Protein AF-A0A5C6P7D9-F1 (afdb_monomer_lite)

Structure (mmCIF, N/CA/C/O backbone):
data_AF-A0A5C6P7D9-F1
#
_entry.id   AF-A0A5C6P7D9-F1
#
loop_
_atom_site.group_PDB
_atom_site.id
_atom_site.type_symbol
_atom_site.label_atom_id
_atom_site.label_alt_id
_atom_site.label_comp_id
_atom_site.label_asym_id
_atom_site.label_entity_id
_atom_site.label_seq_id
_atom_site.pdbx_PDB_ins_code
_atom_site.Cartn_x
_atom_site.Cartn_y
_atom_site.Cartn_z
_atom_site.occupancy
_atom_site.B_iso_or_equiv
_atom_site.auth_seq_id
_atom_site.auth_comp_id
_atom_site.auth_asym_id
_atom_site.auth_atom_id
_atom_site.pdbx_PDB_model_num
ATOM 1 N N . MET A 1 1 ? 2.995 10.022 23.210 1.00 46.81 1 MET A N 1
ATOM 2 C CA . MET A 1 1 ? 3.300 10.462 21.836 1.00 46.81 1 MET A CA 1
ATOM 3 C C . MET A 1 1 ? 2.102 10.082 20.998 1.00 46.81 1 MET A C 1
ATOM 5 O O . MET A 1 1 ? 1.781 8.903 20.970 1.00 46.81 1 MET A O 1
ATOM 9 N N . SER A 1 2 ? 1.370 11.053 20.462 1.00 63.59 2 SER A N 1
ATOM 10 C CA . SER A 1 2 ? 0.243 10.767 19.573 1.00 63.59 2 SER A CA 1
ATOM 11 C C . SER A 1 2 ? 0.805 10.209 18.270 1.00 63.59 2 SER A C 1
ATOM 13 O O . SER A 1 2 ? 1.717 10.808 17.708 1.00 63.59 2 SER A O 1
ATOM 15 N N . GLU A 1 3 ? 0.326 9.053 17.825 1.00 69.81 3 GLU A N 1
ATOM 16 C CA . GLU A 1 3 ? 0.646 8.558 16.486 1.00 69.81 3 GLU A CA 1
ATOM 17 C C . GLU A 1 3 ? 0.049 9.539 15.470 1.00 69.81 3 GLU A C 1
ATOM 19 O O . GLU A 1 3 ? -1.167 9.733 15.438 1.00 69.81 3 GLU A O 1
ATOM 24 N N . GLU A 1 4 ? 0.889 10.196 14.669 1.00 79.50 4 GLU A N 1
ATOM 25 C CA . GLU A 1 4 ? 0.415 10.931 13.495 1.00 79.50 4 GLU A CA 1
ATOM 26 C C . GLU A 1 4 ? -0.023 9.906 12.446 1.00 79.50 4 GLU A C 1
ATOM 28 O O . GLU A 1 4 ? 0.792 9.281 11.766 1.00 79.50 4 GLU A O 1
ATOM 33 N N . VAL A 1 5 ? -1.335 9.689 12.384 1.00 85.31 5 VAL A N 1
ATOM 34 C CA . VAL A 1 5 ? -1.989 8.789 11.434 1.00 85.31 5 VAL A CA 1
ATOM 35 C C . VAL A 1 5 ? -2.460 9.609 10.243 1.00 85.31 5 VAL A C 1
ATOM 37 O O . VAL A 1 5 ? -3.176 10.595 10.411 1.00 85.31 5 VAL A O 1
ATOM 40 N N . LEU A 1 6 ? -2.097 9.178 9.039 1.00 87.56 6 LEU A N 1
ATOM 41 C CA . LEU A 1 6 ? -2.559 9.801 7.806 1.00 87.56 6 LEU A CA 1
ATOM 42 C C . LEU A 1 6 ? -4.014 9.383 7.532 1.00 87.56 6 LEU A C 1
ATOM 44 O O . LEU A 1 6 ? -4.345 8.196 7.590 1.00 87.56 6 LEU A O 1
ATOM 48 N N . ASP A 1 7 ? -4.900 10.323 7.205 1.00 91.19 7 ASP A N 1
ATOM 49 C CA . ASP A 1 7 ? -6.272 9.957 6.830 1.00 91.19 7 ASP A CA 1
ATOM 50 C C . ASP A 1 7 ? -6.299 9.197 5.490 1.00 91.19 7 ASP A C 1
ATOM 52 O O . ASP A 1 7 ? -6.982 8.178 5.374 1.00 91.19 7 ASP A O 1
ATOM 56 N N . GLU A 1 8 ? -5.499 9.622 4.507 1.00 93.38 8 GLU A N 1
ATOM 57 C CA . GLU A 1 8 ? -5.448 9.006 3.179 1.00 93.38 8 GLU A CA 1
ATOM 58 C C . GLU A 1 8 ? -4.039 9.029 2.575 1.00 93.38 8 GLU A C 1
ATOM 60 O O . GLU A 1 8 ? -3.419 10.083 2.463 1.00 93.38 8 GLU A O 1
ATOM 65 N N . LEU A 1 9 ? -3.556 7.856 2.156 1.00 91.75 9 LEU A N 1
ATOM 66 C CA . LEU A 1 9 ? -2.344 7.677 1.359 1.00 91.75 9 LEU A CA 1
ATOM 67 C C . LEU A 1 9 ? -2.729 7.413 -0.092 1.00 91.75 9 LEU A C 1
ATOM 69 O O . LEU A 1 9 ? -3.116 6.299 -0.432 1.00 91.75 9 LEU A O 1
ATOM 73 N N . ASP A 1 10 ? -2.579 8.416 -0.945 1.00 91.69 10 ASP A N 1
ATOM 74 C CA . ASP A 1 10 ? -2.793 8.290 -2.385 1.00 91.69 10 ASP A CA 1
ATOM 75 C C . ASP A 1 10 ? -1.469 8.483 -3.124 1.00 91.69 10 ASP A C 1
ATOM 77 O O . ASP A 1 10 ? -0.944 9.594 -3.222 1.00 91.69 10 ASP A O 1
ATOM 81 N N . LEU A 1 11 ? -0.919 7.386 -3.653 1.00 88.25 11 LEU A N 1
ATOM 82 C CA . LEU A 1 11 ? 0.378 7.407 -4.330 1.00 88.25 11 LEU A CA 1
ATOM 83 C C . LEU A 1 11 ? 0.374 8.201 -5.648 1.00 88.25 11 LEU A C 1
ATOM 85 O O . LEU A 1 11 ? 1.447 8.606 -6.106 1.00 88.25 11 LEU A O 1
ATOM 89 N N . GLN A 1 12 ? -0.794 8.476 -6.240 1.00 84.88 12 GLN A N 1
ATOM 90 C CA . GLN A 1 12 ? -0.896 9.301 -7.447 1.00 84.88 12 GLN A CA 1
ATOM 91 C C . GLN A 1 12 ? -0.697 10.790 -7.159 1.00 84.88 12 GLN A C 1
ATOM 93 O O . GLN A 1 12 ? -0.205 11.506 -8.031 1.00 84.88 12 GLN A O 1
ATOM 98 N N . GLN A 1 13 ? -0.992 11.249 -5.939 1.00 88.56 13 GLN A N 1
ATOM 99 C CA . GLN A 1 13 ? -0.777 12.647 -5.547 1.00 88.56 13 GLN A CA 1
ATOM 100 C C . GLN A 1 13 ? 0.707 13.000 -5.385 1.00 88.56 13 GLN A C 1
ATOM 102 O O . GLN A 1 13 ? 1.078 14.174 -5.397 1.00 88.56 13 GLN A O 1
ATOM 107 N N . TYR A 1 14 ? 1.583 11.998 -5.282 1.00 86.94 14 TYR A N 1
ATOM 108 C CA . TYR A 1 14 ? 3.019 12.220 -5.190 1.00 86.94 14 TYR A CA 1
ATOM 109 C C . TYR A 1 14 ? 3.631 12.335 -6.588 1.00 86.94 14 TYR A C 1
ATOM 111 O O . TYR A 1 14 ? 3.664 11.371 -7.359 1.00 86.94 14 TYR A O 1
ATOM 119 N N . ASN A 1 15 ? 4.185 13.512 -6.886 1.00 89.62 15 ASN A N 1
ATOM 120 C CA . ASN A 1 15 ? 4.971 13.764 -8.092 1.00 89.62 15 ASN A CA 1
ATOM 121 C C . ASN A 1 15 ? 6.367 13.118 -7.975 1.00 89.62 15 ASN A C 1
ATOM 123 O O . ASN A 1 15 ? 7.366 13.789 -7.718 1.00 89.62 15 ASN A O 1
ATOM 127 N N . THR A 1 16 ? 6.421 11.791 -8.083 1.00 89.44 16 THR A N 1
ATOM 128 C CA . THR A 1 16 ? 7.647 10.991 -7.981 1.00 89.44 16 THR A CA 1
ATOM 129 C C . THR A 1 16 ? 7.636 9.835 -8.981 1.00 89.44 16 THR A C 1
ATOM 131 O O . THR A 1 16 ? 6.628 9.569 -9.634 1.00 89.44 16 THR A O 1
ATOM 134 N N . SER A 1 17 ? 8.772 9.154 -9.135 1.00 90.38 17 SER A N 1
ATOM 135 C CA . SER A 1 17 ? 8.873 7.989 -10.016 1.00 90.38 17 SER A CA 1
ATOM 136 C C . SER A 1 17 ? 8.054 6.808 -9.486 1.00 90.38 17 SER A C 1
ATOM 138 O O . SER A 1 17 ? 7.743 6.733 -8.299 1.00 90.38 17 SER A O 1
ATOM 140 N N . GLU A 1 18 ? 7.774 5.828 -10.346 1.00 86.12 18 GLU A N 1
ATOM 141 C CA . GLU A 1 18 ? 7.154 4.553 -9.945 1.00 86.12 18 GLU A CA 1
ATOM 142 C C . GLU A 1 18 ? 7.899 3.896 -8.771 1.00 86.12 18 GLU A C 1
ATOM 144 O O . GLU A 1 18 ? 7.297 3.412 -7.816 1.00 86.12 18 GLU A O 1
ATOM 149 N N . GLU A 1 19 ? 9.231 3.956 -8.794 1.00 87.62 19 GLU A N 1
ATOM 150 C CA . GLU A 1 19 ? 10.061 3.438 -7.708 1.00 87.62 19 GLU A CA 1
ATOM 151 C C . GLU A 1 19 ? 9.943 4.285 -6.431 1.00 87.62 19 GLU A C 1
ATOM 153 O O . GLU A 1 19 ? 9.924 3.754 -5.322 1.00 87.62 19 GLU A O 1
ATOM 158 N N . GLY A 1 20 ? 9.796 5.605 -6.571 1.00 89.81 20 GLY A N 1
ATOM 159 C CA . GLY A 1 20 ? 9.479 6.498 -5.459 1.00 89.81 20 GLY A CA 1
ATOM 160 C C . GLY A 1 20 ? 8.139 6.157 -4.805 1.00 89.81 20 GLY A C 1
ATOM 161 O O . GLY A 1 20 ? 8.067 6.075 -3.581 1.00 89.81 20 GLY A O 1
ATOM 162 N N . ARG A 1 21 ? 7.106 5.872 -5.606 1.00 88.94 21 ARG A N 1
ATOM 163 C CA . ARG A 1 21 ? 5.789 5.425 -5.121 1.00 88.94 21 ARG A CA 1
ATOM 164 C C . ARG A 1 21 ? 5.896 4.102 -4.365 1.00 88.94 21 ARG A C 1
ATOM 166 O O . ARG A 1 21 ? 5.370 3.980 -3.263 1.00 88.94 21 ARG A O 1
ATOM 173 N N . ARG A 1 22 ? 6.658 3.134 -4.886 1.00 87.94 22 ARG A N 1
ATOM 174 C CA . ARG A 1 22 ? 6.882 1.838 -4.215 1.00 87.94 22 ARG A CA 1
ATOM 175 C C . ARG A 1 22 ? 7.550 1.972 -2.849 1.00 87.94 22 ARG A C 1
ATOM 177 O O . ARG A 1 22 ? 7.188 1.252 -1.924 1.00 87.94 22 ARG A O 1
ATOM 184 N N . ARG A 1 23 ? 8.468 2.929 -2.682 1.00 90.25 23 ARG A N 1
ATOM 185 C CA . ARG A 1 23 ? 9.108 3.210 -1.382 1.00 90.25 23 ARG A CA 1
ATOM 186 C C . ARG A 1 23 ? 8.133 3.718 -0.319 1.00 90.25 23 ARG A C 1
ATOM 188 O O . ARG A 1 23 ? 8.443 3.627 0.865 1.00 90.25 23 ARG A O 1
ATOM 195 N N . LEU A 1 24 ? 6.969 4.224 -0.723 1.00 90.56 24 LEU A N 1
ATOM 196 C CA . LEU A 1 24 ? 5.927 4.707 0.182 1.00 90.56 24 LEU A CA 1
ATOM 197 C C . LEU A 1 24 ? 4.941 3.607 0.605 1.00 90.56 24 LEU A C 1
ATOM 199 O O . LEU A 1 24 ? 4.197 3.814 1.556 1.00 90.56 24 LEU A O 1
ATOM 203 N N . ILE A 1 25 ? 4.961 2.421 -0.019 1.00 90.25 25 ILE A N 1
ATOM 204 C CA . ILE A 1 25 ? 4.063 1.297 0.317 1.00 90.25 25 ILE A CA 1
ATOM 205 C C . ILE A 1 25 ? 4.051 0.959 1.822 1.00 90.25 25 ILE A C 1
ATOM 207 O O . ILE A 1 25 ? 2.963 0.791 2.373 1.00 90.25 25 ILE A O 1
ATOM 211 N N . PRO A 1 26 ? 5.191 0.914 2.546 1.00 90.12 26 PRO A N 1
ATOM 212 C CA . PRO A 1 26 ? 5.182 0.624 3.981 1.00 90.12 26 PRO A CA 1
ATOM 213 C C . PRO A 1 26 ? 4.420 1.651 4.829 1.00 90.12 26 PRO A C 1
ATOM 215 O O . PRO A 1 26 ? 4.040 1.336 5.957 1.00 90.12 26 PRO A O 1
ATOM 218 N N . ALA A 1 27 ? 4.176 2.862 4.313 1.00 90.62 27 ALA A N 1
ATOM 219 C CA . ALA A 1 27 ? 3.405 3.890 5.009 1.00 90.62 27 ALA A CA 1
ATOM 220 C C . ALA A 1 27 ? 1.930 3.501 5.186 1.00 90.62 27 ALA A C 1
ATOM 222 O O . ALA A 1 27 ? 1.284 4.018 6.096 1.00 90.62 27 ALA A O 1
ATOM 223 N N . VAL A 1 28 ? 1.425 2.525 4.412 1.00 90.81 28 VAL A N 1
ATOM 224 C CA . VAL A 1 28 ? 0.060 1.982 4.536 1.00 90.81 28 VAL A CA 1
ATOM 225 C C . VAL A 1 28 ? -0.280 1.572 5.974 1.00 90.81 28 VAL A C 1
ATOM 227 O O . VAL A 1 28 ? -1.435 1.650 6.382 1.00 90.81 28 VAL A O 1
ATOM 230 N N . ARG A 1 29 ? 0.727 1.186 6.775 1.00 88.56 29 ARG A N 1
ATOM 231 C CA . ARG A 1 29 ? 0.529 0.761 8.166 1.00 88.56 29 ARG A CA 1
ATOM 232 C C . ARG A 1 29 ? 0.035 1.874 9.098 1.00 88.56 29 ARG A C 1
ATOM 234 O O . ARG A 1 29 ? -0.571 1.581 10.121 1.00 88.56 29 ARG A O 1
ATOM 241 N N . ASN A 1 30 ? 0.289 3.130 8.727 1.00 88.94 30 ASN A N 1
ATOM 242 C CA . ASN A 1 30 ? -0.033 4.330 9.503 1.00 88.94 30 ASN A CA 1
ATOM 243 C C . ASN A 1 30 ? -1.113 5.188 8.824 1.00 88.94 30 ASN A C 1
ATOM 245 O O . ASN A 1 30 ? -1.159 6.398 9.035 1.00 88.94 30 ASN A O 1
ATOM 249 N N . CYS A 1 31 ? -1.958 4.584 7.986 1.00 91.31 31 CYS A N 1
ATOM 250 C CA . CYS A 1 31 ? -2.997 5.296 7.244 1.00 91.31 31 CYS A CA 1
ATOM 251 C C . CYS A 1 31 ? -4.381 4.722 7.543 1.00 91.31 31 CYS A C 1
ATOM 253 O O . CYS A 1 31 ? -4.499 3.542 7.864 1.00 91.31 31 CYS A O 1
ATOM 255 N N . ARG A 1 32 ? -5.439 5.527 7.398 1.00 92.94 32 ARG A N 1
ATOM 256 C CA . ARG A 1 32 ? -6.830 5.038 7.484 1.00 92.94 32 ARG A CA 1
ATOM 257 C C . ARG A 1 32 ? -7.355 4.533 6.150 1.00 92.94 32 ARG A C 1
ATOM 259 O O . ARG A 1 32 ? -8.109 3.559 6.109 1.00 92.94 32 ARG A O 1
ATOM 266 N N . LYS A 1 33 ? -6.927 5.173 5.068 1.00 93.25 33 LYS A N 1
ATOM 267 C CA . LYS A 1 33 ? -7.205 4.787 3.690 1.00 93.25 33 LYS A CA 1
ATOM 268 C C . LYS A 1 33 ? -5.902 4.768 2.901 1.00 93.25 33 LYS A C 1
ATOM 270 O O . LYS A 1 33 ? -5.082 5.666 3.060 1.00 93.25 33 LYS A O 1
ATOM 275 N N . ALA A 1 34 ? -5.718 3.765 2.054 1.00 93.06 34 ALA A N 1
ATOM 276 C CA . ALA A 1 34 ? -4.607 3.712 1.116 1.00 93.06 34 ALA A CA 1
ATOM 277 C C . ALA A 1 34 ? -5.103 3.370 -0.289 1.00 93.06 34 ALA A C 1
ATOM 279 O O . ALA A 1 34 ? -5.886 2.438 -0.462 1.00 93.06 34 ALA A O 1
ATOM 280 N N . VAL A 1 35 ? -4.628 4.125 -1.275 1.00 92.75 35 VAL A N 1
ATOM 281 C CA . VAL A 1 35 ? -4.932 3.979 -2.697 1.00 92.75 35 VAL A CA 1
ATOM 282 C C . VAL A 1 35 ? -3.613 3.743 -3.427 1.00 92.75 35 VAL A C 1
ATOM 284 O O . VAL A 1 35 ? -2.757 4.626 -3.512 1.00 92.75 35 VAL A O 1
ATOM 287 N N . LEU A 1 36 ? -3.433 2.519 -3.924 1.00 87.94 36 LEU A N 1
ATOM 288 C CA . LEU A 1 36 ? -2.222 2.065 -4.617 1.00 87.94 36 LEU A CA 1
ATOM 289 C C . LEU A 1 36 ?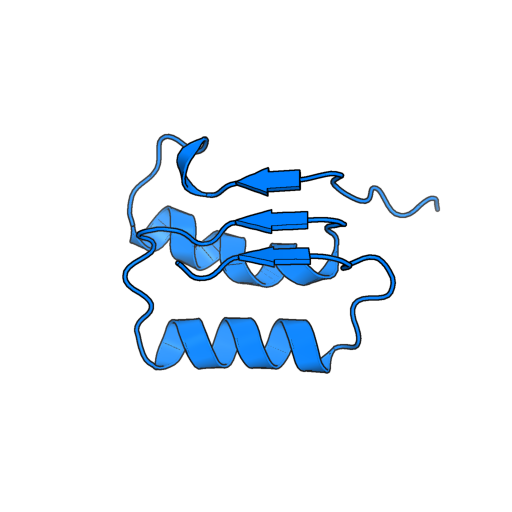 -2.452 1.894 -6.129 1.00 87.94 36 LEU A C 1
ATOM 291 O O . LEU A 1 36 ? -1.750 1.118 -6.783 1.00 87.94 36 LEU A O 1
ATOM 295 N N . TRP A 1 37 ? -3.409 2.642 -6.691 1.00 81.62 37 TRP A N 1
ATOM 296 C CA . TRP A 1 37 ? -3.761 2.573 -8.108 1.00 81.62 37 TRP A CA 1
ATOM 297 C C . TRP A 1 37 ? -2.547 2.884 -8.995 1.00 81.62 37 TRP A C 1
ATOM 299 O O . TRP A 1 37 ? -1.784 3.822 -8.743 1.00 81.62 37 TRP A O 1
ATOM 309 N N . TYR A 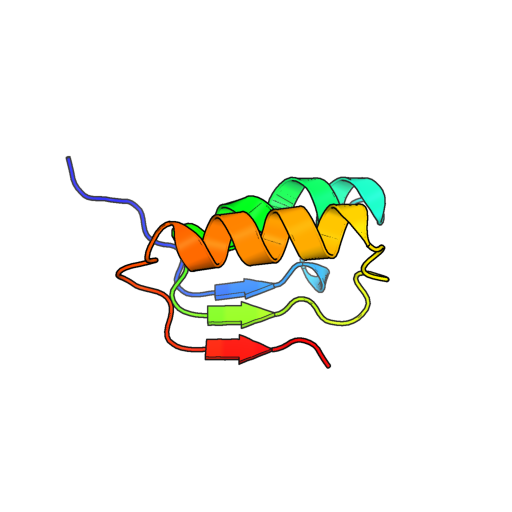1 38 ? -2.352 2.072 -10.035 1.00 72.06 38 TYR A N 1
ATOM 310 C CA . TYR A 1 38 ? -1.339 2.233 -11.081 1.00 72.06 38 TYR A CA 1
ATOM 311 C C . TYR A 1 38 ? 0.109 2.150 -10.581 1.00 72.06 38 TYR A C 1
ATOM 313 O O . TYR A 1 38 ? 1.019 2.456 -11.339 1.00 72.06 38 TYR A O 1
ATOM 321 N N . CYS A 1 39 ? 0.368 1.648 -9.370 1.00 75.25 39 CYS A N 1
ATOM 322 C CA . CYS A 1 39 ? 1.735 1.519 -8.844 1.00 75.25 39 CYS A CA 1
ATOM 323 C C . CYS A 1 39 ? 2.554 0.360 -9.444 1.00 75.25 39 CYS A C 1
ATOM 325 O O . CYS A 1 39 ? 3.621 0.031 -8.913 1.00 75.25 39 CYS A O 1
ATOM 327 N N . ARG A 1 40 ? 2.040 -0.285 -10.512 1.00 79.31 40 ARG A N 1
ATOM 328 C CA . ARG A 1 40 ? 2.612 -1.466 -11.191 1.00 79.31 40 ARG A CA 1
ATOM 329 C C . ARG A 1 40 ? 3.322 -2.372 -10.190 1.00 79.31 40 ARG A C 1
ATOM 331 O O . ARG A 1 40 ? 4.551 -2.511 -10.229 1.00 79.31 40 ARG A O 1
ATOM 338 N N . LEU A 1 41 ? 2.550 -2.901 -9.242 1.00 81.19 41 LEU A N 1
ATOM 339 C CA . LEU A 1 41 ? 3.096 -3.711 -8.165 1.00 81.19 41 LEU A CA 1
ATOM 340 C C . LEU A 1 41 ? 3.838 -4.909 -8.772 1.00 81.19 41 LEU A C 1
ATOM 342 O O . LEU A 1 41 ? 3.271 -5.736 -9.479 1.00 81.19 41 LEU A O 1
ATOM 346 N N . SER A 1 42 ? 5.141 -4.946 -8.527 1.00 81.94 42 SER A N 1
ATOM 347 C CA . SER A 1 42 ? 5.982 -6.126 -8.701 1.00 81.94 42 SER A CA 1
ATOM 348 C C . SER A 1 42 ? 5.801 -7.079 -7.519 1.00 81.94 42 SER A C 1
ATOM 350 O O . SER A 1 42 ? 5.353 -6.655 -6.451 1.00 81.94 42 SER A O 1
ATOM 352 N N . GLU A 1 43 ? 6.220 -8.333 -7.676 1.00 84.06 43 GLU A N 1
ATOM 353 C CA . GLU A 1 43 ? 6.224 -9.342 -6.607 1.00 84.06 43 GLU A CA 1
ATOM 354 C C . GLU A 1 43 ? 6.878 -8.813 -5.315 1.00 84.06 43 GLU A C 1
ATOM 356 O O . GLU A 1 43 ? 6.272 -8.854 -4.249 1.00 84.06 43 GLU A O 1
ATOM 361 N N . ILE A 1 44 ? 8.032 -8.146 -5.434 1.00 84.25 44 ILE A N 1
ATOM 362 C CA . ILE A 1 44 ? 8.766 -7.543 -4.305 1.00 84.25 44 ILE A CA 1
ATOM 363 C C . ILE A 1 44 ? 7.932 -6.473 -3.580 1.00 84.25 44 ILE A C 1
ATOM 365 O O . ILE A 1 44 ? 7.892 -6.408 -2.351 1.00 84.25 44 ILE A O 1
ATOM 369 N N . SER A 1 45 ? 7.255 -5.600 -4.329 1.00 84.75 45 SER A N 1
ATOM 370 C CA . SER A 1 45 ? 6.400 -4.564 -3.734 1.00 84.75 45 SER A CA 1
ATOM 371 C C . SER A 1 45 ? 5.115 -5.136 -3.128 1.00 84.75 45 SER A C 1
ATOM 373 O O . SER A 1 45 ? 4.636 -4.596 -2.132 1.00 84.75 45 SER A O 1
ATOM 375 N N . CYS A 1 46 ? 4.588 -6.236 -3.679 1.00 89.00 46 CYS A N 1
ATOM 376 C CA . CYS A 1 46 ? 3.481 -6.981 -3.081 1.00 89.00 46 CYS A CA 1
ATOM 377 C C . CYS A 1 46 ? 3.896 -7.617 -1.751 1.00 89.00 46 CYS A C 1
ATOM 379 O O . CYS A 1 46 ? 3.152 -7.502 -0.781 1.00 89.00 46 CYS A O 1
ATOM 381 N N . ASP A 1 47 ? 5.096 -8.195 -1.662 1.00 90.38 47 ASP A N 1
ATOM 382 C CA . ASP A 1 47 ? 5.641 -8.715 -0.402 1.00 90.38 47 ASP A CA 1
ATOM 383 C C . ASP A 1 47 ? 5.805 -7.607 0.640 1.00 90.38 47 ASP A C 1
ATOM 385 O O . ASP A 1 47 ? 5.455 -7.777 1.811 1.00 90.38 47 ASP A O 1
ATOM 389 N N . SER A 1 48 ? 6.280 -6.433 0.215 1.00 89.44 48 SER A N 1
ATOM 390 C CA . SER A 1 48 ? 6.390 -5.273 1.099 1.00 89.44 48 SER A CA 1
ATOM 391 C C . SER A 1 48 ? 5.022 -4.801 1.604 1.00 89.44 48 SER A C 1
ATOM 393 O O . SER A 1 48 ? 4.891 -4.472 2.786 1.00 89.44 48 SER A O 1
ATOM 395 N N . L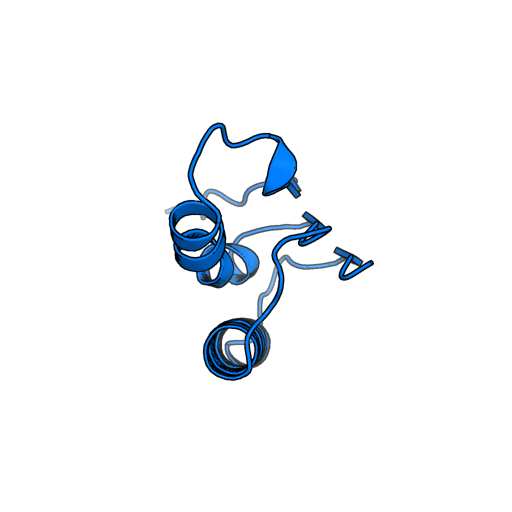EU A 1 49 ? 4.002 -4.781 0.739 1.00 90.12 49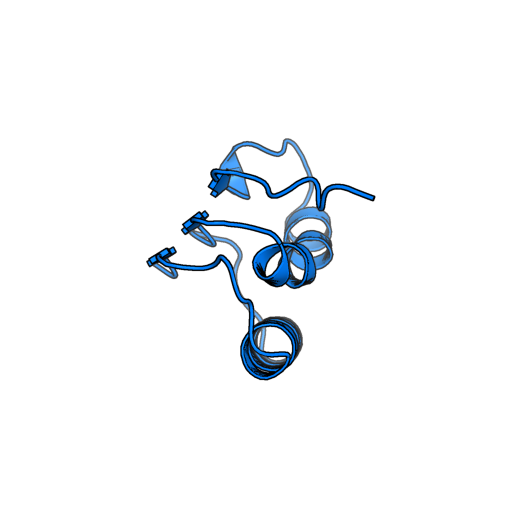 LEU A N 1
ATOM 396 C CA . LEU A 1 49 ? 2.623 -4.462 1.113 1.00 90.12 49 LEU A CA 1
ATOM 397 C C . LEU A 1 49 ? 2.065 -5.507 2.088 1.00 90.12 49 LEU A C 1
ATOM 399 O O . LEU A 1 49 ? 1.537 -5.151 3.139 1.00 90.12 49 LEU A O 1
ATOM 403 N N . ALA A 1 50 ? 2.232 -6.793 1.782 1.00 91.00 50 ALA A N 1
ATOM 404 C CA . ALA A 1 50 ? 1.782 -7.892 2.625 1.00 91.00 50 ALA A CA 1
ATOM 405 C C . ALA A 1 50 ? 2.446 -7.852 4.008 1.00 91.00 50 ALA A C 1
ATOM 407 O O . ALA A 1 50 ? 1.770 -8.016 5.020 1.00 91.00 50 ALA A O 1
ATOM 408 N N . SER A 1 51 ? 3.749 -7.571 4.075 1.00 91.12 51 SER A N 1
ATOM 409 C CA . SER A 1 51 ? 4.474 -7.390 5.336 1.00 91.12 51 SER A CA 1
ATOM 410 C C . SER A 1 51 ? 3.902 -6.232 6.161 1.00 91.12 51 SER A C 1
ATOM 412 O O . SER A 1 51 ? 3.635 -6.391 7.355 1.00 91.12 51 SER A O 1
ATOM 414 N N . ALA A 1 52 ? 3.618 -5.090 5.522 1.00 89.44 52 ALA A N 1
ATOM 415 C CA . ALA A 1 52 ? 3.004 -3.946 6.192 1.00 89.44 52 ALA A CA 1
ATOM 416 C C . ALA A 1 52 ? 1.598 -4.274 6.728 1.00 89.44 52 ALA A C 1
ATOM 418 O O . ALA A 1 52 ? 1.288 -3.946 7.872 1.00 89.44 52 ALA A O 1
ATOM 419 N N . LEU A 1 53 ? 0.777 -4.995 5.962 1.00 89.19 53 LEU A N 1
ATOM 420 C CA . LEU A 1 53 ? -0.545 -5.454 6.407 1.00 89.19 53 LEU A CA 1
ATOM 421 C C . LEU A 1 53 ? -0.462 -6.497 7.533 1.00 89.19 53 LEU A C 1
ATOM 423 O O . LEU A 1 53 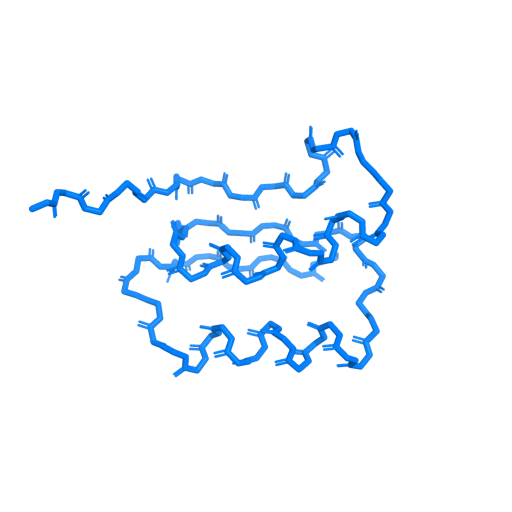? -1.250 -6.455 8.474 1.00 89.19 53 LEU A O 1
ATOM 427 N N . ARG A 1 54 ? 0.522 -7.405 7.497 1.00 89.50 54 ARG A N 1
ATOM 428 C CA . ARG A 1 54 ? 0.751 -8.402 8.560 1.00 89.50 54 ARG A CA 1
ATOM 429 C C . ARG A 1 54 ? 1.240 -7.785 9.865 1.00 89.50 54 ARG A C 1
ATOM 431 O O . ARG A 1 54 ? 1.063 -8.400 10.911 1.00 89.50 54 ARG A O 1
ATOM 438 N N . SER A 1 55 ? 1.805 -6.577 9.826 1.00 85.25 55 SER A N 1
ATOM 439 C CA . SER A 1 55 ? 2.186 -5.833 11.035 1.00 85.25 55 SER A CA 1
ATOM 440 C C . SER A 1 55 ? 0.991 -5.318 11.853 1.00 85.25 55 SER A C 1
ATOM 442 O O . SER A 1 55 ? 1.186 -4.702 12.896 1.00 85.25 55 SER A O 1
ATOM 444 N N . ASN A 1 56 ? -0.231 -5.652 11.418 1.00 77.38 56 ASN A N 1
ATOM 445 C CA . ASN A 1 56 ? -1.491 -5.399 12.102 1.00 77.38 56 ASN A CA 1
ATOM 446 C C . ASN A 1 56 ? -1.792 -3.892 12.213 1.00 77.38 56 ASN A C 1
ATOM 448 O O . ASN A 1 56 ? -1.796 -3.338 13.314 1.00 77.38 56 ASN A O 1
ATOM 452 N N . PRO A 1 57 ? -2.020 -3.209 11.073 1.00 81.00 57 PRO A N 1
ATOM 453 C CA . PRO A 1 57 ? -2.288 -1.780 11.070 1.00 81.00 57 PRO A CA 1
ATOM 454 C C . PRO A 1 57 ? -3.579 -1.487 11.837 1.00 81.00 57 PRO A C 1
ATOM 456 O O . PRO A 1 57 ? -4.667 -1.879 11.424 1.00 81.00 57 PRO A O 1
ATOM 459 N N . SER A 1 58 ? -3.459 -0.791 12.965 1.00 80.25 58 SER A N 1
ATOM 460 C CA . SER A 1 58 ? -4.575 -0.478 13.867 1.00 80.25 58 SER A CA 1
ATOM 461 C C . SER A 1 58 ? -5.593 0.486 13.252 1.00 80.25 58 SER A C 1
ATOM 463 O O . SER A 1 58 ? -6.758 0.498 13.652 1.00 80.25 58 SER A O 1
ATOM 465 N N . HIS A 1 59 ? -5.163 1.288 12.276 1.00 86.44 59 HIS A N 1
ATOM 466 C CA . HIS A 1 59 ? -5.945 2.402 11.740 1.00 86.44 59 HIS A CA 1
ATOM 467 C C . HIS A 1 59 ? -6.485 2.166 10.327 1.00 86.44 59 HIS A C 1
ATOM 469 O O . HIS A 1 59 ? -7.443 2.840 9.945 1.00 86.44 59 HIS A O 1
ATOM 475 N N . LEU A 1 60 ? -5.914 1.225 9.566 1.00 90.69 60 LEU A N 1
ATOM 476 C CA . LEU A 1 60 ? -6.248 1.001 8.157 1.00 90.69 60 LEU A CA 1
ATOM 477 C C . LEU A 1 60 ? -7.629 0.357 8.016 1.00 90.69 60 LEU A C 1
ATOM 479 O O . LEU A 1 60 ? -7.874 -0.745 8.497 1.00 90.69 60 LEU A O 1
ATOM 483 N N . ARG A 1 61 ? -8.536 1.057 7.333 1.00 92.06 61 ARG A N 1
ATOM 484 C CA . ARG A 1 61 ? -9.924 0.630 7.097 1.00 92.06 61 ARG A CA 1
ATOM 485 C C . ARG A 1 61 ? -10.199 0.308 5.638 1.00 92.06 61 ARG A C 1
ATOM 487 O O . ARG A 1 61 ? -11.041 -0.535 5.353 1.00 92.06 61 ARG A O 1
ATOM 494 N N . VAL A 1 62 ? -9.524 1.005 4.727 1.00 91.94 62 VAL A N 1
ATOM 495 C CA . VAL A 1 62 ? -9.750 0.894 3.284 1.00 91.94 62 VAL A CA 1
ATOM 496 C C . VAL A 1 62 ? -8.412 0.759 2.572 1.00 91.94 62 VAL A C 1
ATOM 498 O O . VAL A 1 62 ? -7.515 1.578 2.769 1.00 91.94 62 VAL A O 1
ATOM 501 N N . LEU A 1 63 ? -8.304 -0.259 1.723 1.00 91.50 63 LEU A N 1
ATOM 502 C CA . LEU A 1 63 ? -7.185 -0.473 0.815 1.00 91.50 63 LEU A CA 1
ATOM 503 C C . LEU A 1 63 ? -7.739 -0.663 -0.599 1.00 91.50 63 LEU A C 1
ATOM 505 O O . LEU A 1 63 ? -8.481 -1.613 -0.836 1.00 91.50 63 LEU A O 1
ATOM 509 N N . ASP A 1 64 ? -7.373 0.234 -1.510 1.00 90.38 64 ASP A N 1
ATOM 510 C CA . ASP A 1 64 ? -7.728 0.172 -2.927 1.00 90.38 64 ASP A CA 1
ATOM 511 C C . ASP A 1 64 ? -6.488 -0.177 -3.762 1.00 90.38 64 ASP A C 1
ATOM 513 O O . ASP A 1 64 ? -5.462 0.508 -3.689 1.00 90.38 64 ASP A O 1
ATOM 517 N N . LEU A 1 65 ? -6.580 -1.274 -4.517 1.00 86.44 65 LEU A N 1
ATOM 518 C CA . LEU A 1 65 ? -5.510 -1.843 -5.347 1.00 86.44 65 LEU A CA 1
ATOM 519 C C . LEU A 1 65 ? -5.861 -1.849 -6.843 1.00 86.44 65 LEU A C 1
ATOM 521 O O . LEU A 1 65 ? -5.221 -2.584 -7.598 1.00 86.44 65 LEU A O 1
ATOM 525 N N . SER A 1 66 ? -6.901 -1.110 -7.237 1.00 77.62 66 SER A N 1
ATOM 526 C CA . SER A 1 66 ? -7.431 -1.098 -8.608 1.00 77.62 66 SER A CA 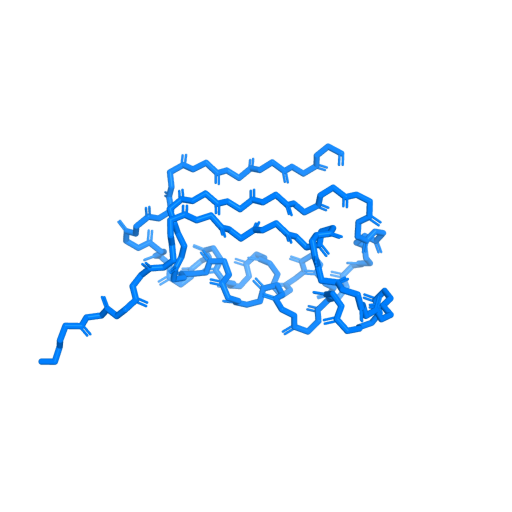1
ATOM 527 C C . SER A 1 66 ? -6.404 -0.686 -9.669 1.00 77.62 66 SER A C 1
ATOM 529 O O . SER A 1 66 ? -5.399 -0.015 -9.334 1.00 77.62 66 SER A O 1
#

Sequence (66 aa):
MSEEVLDELDLQQYNTSEEGRRRLIPAVRNCRKAVLWYCRLSEISCDSLASALRSNPSHLRVLDLS

Radius of gyration: 11.29 Å; chains: 1; bounding box: 20×23×33 Å

Organism: NCBI:txid433684

Secondary structure (DSSP, 8-state):
-----EEEEEGGGS-S-HHHHHHTGGGGGGEEEEE-TT----HHHHHHHHHHHHT--SS--EEE--

Foldseek 3Di:
DDQPAAAEAELVVDPDDLVVSLVCLLSLLRYQEYACPPSPDDPVSVVSNVVSVVVPRPRHDYYHPD

InterPro domains:
  IPR032675 Leucine-rich repeat domain superfamily [G3DSA:3.80.10.10] (3-66)
  IPR051261 NOD-like receptor [PTHR24106] (1-66)

pLDDT: mean 86.29, std 7.63, range [46.81, 93.38]